Protein AF-A0A355G8F9-F1 (afdb_monomer_lite)

Radius of gyration: 16.83 Å; chains: 1; bounding box: 34×21×42 Å

pLDDT: mean 79.91, std 9.38, range [56.66, 92.44]

Foldseek 3Di:
DVVCQVVCCVPPVDHDDDDDDDPPPPVVVVCVVCVVVVNNVVVVVVCVVPDDPVCVVVDPCPPPDDDDPVD

Secondary structure (DSSP, 8-state):
-HHHHHHHHHHH----S--------HHHHHHHHHHHTT-HHHHHHHHHHT--GGGGGG-TTSS-----S--

Sequence (71 aa):
ETAYRRELEQRFQVQFTNLITITNMPISRFLSELVQQERFSEYMERLVTAFNPATVSGLMCRSILSVDWQG

Structure (mmCIF, N/CA/C/O backbone):
data_AF-A0A355G8F9-F1
#
_entry.id   AF-A0A355G8F9-F1
#
loop_
_atom_site.group_PDB
_atom_site.id
_atom_site.type_symbol
_atom_site.label_atom_id
_atom_site.label_alt_id
_atom_site.label_comp_id
_atom_site.label_asym_id
_atom_site.label_entity_id
_atom_site.label_seq_id
_atom_site.pdbx_PDB_ins_code
_atom_site.Cartn_x
_atom_site.Cartn_y
_atom_site.Cartn_z
_atom_site.occupancy
_atom_site.B_iso_or_equiv
_atom_site.auth_seq_id
_atom_site.auth_comp_id
_atom_site.auth_asym_id
_atom_site.auth_atom_id
_atom_site.pdbx_PDB_model_num
ATOM 1 N N . GLU A 1 1 ? -3.711 -3.241 18.019 1.00 77.06 1 GLU A N 1
ATOM 2 C CA . GLU A 1 1 ? -4.792 -2.338 17.564 1.00 77.06 1 GLU A CA 1
ATOM 3 C C . GLU A 1 1 ? -5.287 -1.376 18.649 1.00 77.06 1 GLU A C 1
ATOM 5 O O . GLU A 1 1 ? -5.234 -0.177 18.422 1.00 77.06 1 GLU A O 1
ATOM 10 N N . THR A 1 2 ? -5.695 -1.847 19.834 1.00 84.62 2 THR A N 1
ATOM 11 C CA . THR A 1 2 ? -6.229 -0.991 20.921 1.00 84.62 2 THR A CA 1
ATOM 12 C C . THR A 1 2 ? -5.300 0.153 21.338 1.00 84.62 2 THR A C 1
ATOM 14 O O . THR A 1 2 ? -5.759 1.274 21.523 1.00 84.62 2 THR A O 1
ATOM 17 N N . ALA A 1 3 ? -3.990 -0.102 21.428 1.00 85.06 3 ALA A N 1
ATOM 18 C CA . ALA A 1 3 ? -3.003 0.943 21.706 1.00 85.06 3 ALA A CA 1
ATOM 19 C C . ALA A 1 3 ? -2.988 2.031 20.615 1.00 85.06 3 ALA A C 1
ATOM 21 O O . ALA A 1 3 ? -3.032 3.210 20.934 1.00 85.06 3 ALA A O 1
ATOM 22 N N . TYR A 1 4 ? -3.023 1.640 19.335 1.00 83.56 4 TYR A N 1
ATOM 23 C CA . TYR A 1 4 ? -3.081 2.582 18.213 1.00 83.56 4 TYR A CA 1
ATOM 24 C C . TYR A 1 4 ? -4.371 3.399 18.213 1.00 83.56 4 TYR A C 1
ATOM 26 O O . TYR A 1 4 ? -4.306 4.601 18.001 1.00 83.56 4 TYR A O 1
ATOM 34 N N . ARG A 1 5 ? -5.526 2.781 18.502 1.00 86.56 5 ARG A N 1
ATOM 35 C CA . ARG A 1 5 ? -6.804 3.505 18.641 1.00 86.56 5 ARG A CA 1
ATOM 36 C C . ARG A 1 5 ? -6.699 4.602 19.692 1.00 86.56 5 ARG A C 1
ATOM 38 O O . ARG A 1 5 ? -7.011 5.748 19.403 1.00 86.56 5 ARG A O 1
ATOM 45 N N . ARG A 1 6 ? -6.202 4.248 20.880 1.00 89.50 6 ARG A N 1
ATOM 46 C CA . ARG A 1 6 ? -6.044 5.186 21.992 1.00 89.50 6 ARG A CA 1
ATOM 47 C C . ARG A 1 6 ? -5.086 6.327 21.651 1.00 89.50 6 ARG A C 1
ATOM 49 O O . ARG A 1 6 ? -5.437 7.481 21.859 1.00 89.50 6 ARG A O 1
ATOM 56 N N . GLU A 1 7 ? -3.888 6.023 21.155 1.00 89.56 7 GLU A N 1
ATOM 57 C CA . GLU A 1 7 ? -2.878 7.055 20.884 1.00 89.56 7 GLU A CA 1
ATOM 58 C C . GLU A 1 7 ? -3.298 7.985 19.738 1.00 89.56 7 GLU A C 1
ATOM 60 O O . GLU A 1 7 ? -3.131 9.200 19.848 1.00 89.56 7 GLU A O 1
ATOM 65 N N . LEU A 1 8 ? -3.879 7.437 18.664 1.00 86.00 8 LEU A N 1
ATOM 66 C CA . LEU A 1 8 ? -4.342 8.224 17.519 1.00 86.00 8 LEU A CA 1
ATOM 67 C C . LEU A 1 8 ? -5.537 9.116 17.874 1.00 86.00 8 LEU A C 1
ATOM 69 O O . LEU A 1 8 ? -5.584 10.272 17.454 1.00 86.00 8 LEU A O 1
ATOM 73 N N . GLU A 1 9 ? -6.457 8.626 18.702 1.00 89.50 9 GLU A N 1
ATOM 74 C CA . GLU A 1 9 ? -7.571 9.426 19.206 1.00 89.50 9 GLU A CA 1
ATOM 75 C C . GLU A 1 9 ? -7.087 10.539 20.146 1.00 89.50 9 GLU A C 1
ATOM 77 O O . GLU A 1 9 ? -7.445 11.701 19.963 1.00 89.50 9 GLU A O 1
ATOM 82 N N . GLN A 1 10 ? -6.226 10.217 21.118 1.00 92.44 10 GLN A N 1
ATOM 83 C CA . GLN A 1 10 ? -5.777 11.179 22.130 1.00 92.44 10 GLN A CA 1
ATOM 84 C C . GLN A 1 10 ? -4.888 12.289 21.561 1.00 92.44 10 GLN A C 1
ATOM 86 O O . GLN A 1 10 ? -4.976 13.427 22.019 1.00 92.44 10 GLN A O 1
ATOM 91 N N . ARG A 1 11 ? -4.025 11.975 20.588 1.00 88.69 11 ARG A N 1
ATOM 92 C CA . ARG A 1 11 ? -3.055 12.939 20.042 1.00 88.69 11 ARG A CA 1
ATOM 93 C C . ARG A 1 11 ? -3.550 13.658 18.793 1.00 88.69 11 ARG A C 1
ATOM 95 O O . ARG A 1 11 ? -3.189 14.813 18.591 1.00 88.69 11 ARG A O 1
ATOM 102 N N . PHE A 1 12 ? -4.353 12.986 17.967 1.00 85.81 12 PHE A N 1
ATOM 103 C CA . PHE A 1 12 ? -4.701 13.463 16.625 1.00 85.81 12 PHE A CA 1
ATOM 104 C C . PHE A 1 12 ? -6.205 13.444 16.332 1.00 85.81 12 PHE A C 1
ATOM 106 O O . PHE A 1 12 ? -6.600 13.829 15.237 1.00 85.81 12 PHE A O 1
ATOM 113 N N . GLN A 1 13 ? -7.045 13.006 17.280 1.00 88.06 13 GLN A N 1
ATOM 114 C CA . GLN A 1 13 ? -8.494 12.840 17.086 1.00 88.06 13 GLN A CA 1
ATOM 115 C C . GLN A 1 13 ? -8.840 11.909 15.909 1.00 88.06 13 GLN A C 1
ATOM 117 O O . GLN A 1 13 ? -9.902 12.018 15.297 1.00 88.06 13 GLN A O 1
ATOM 122 N N . VAL A 1 14 ? -7.942 10.973 15.590 1.00 85.12 14 VAL A N 1
ATOM 123 C CA . VAL A 1 14 ? -8.119 10.023 14.489 1.00 85.12 14 VAL A CA 1
ATOM 124 C C . VAL A 1 14 ? -8.805 8.763 15.004 1.00 85.12 14 VAL A C 1
ATOM 126 O O . VAL A 1 14 ? -8.300 8.077 15.892 1.00 85.12 14 VAL A O 1
ATOM 129 N N . GLN A 1 15 ? -9.939 8.425 14.391 1.00 86.00 15 GLN A N 1
ATOM 130 C CA . GLN A 1 15 ? -10.671 7.182 14.623 1.00 86.00 15 GLN A CA 1
ATOM 131 C C . GLN A 1 15 ? -10.665 6.335 13.348 1.00 86.00 15 GLN A C 1
ATOM 133 O O . GLN A 1 15 ? -10.809 6.850 12.242 1.00 86.00 15 GLN A O 1
ATOM 138 N N . PHE A 1 16 ? -10.501 5.022 13.496 1.00 83.56 16 PHE A N 1
ATOM 139 C CA . PHE A 1 16 ? -10.475 4.083 12.374 1.00 83.56 16 PHE A CA 1
ATOM 140 C C . PHE A 1 16 ? -11.317 2.845 12.676 1.00 83.56 16 PHE A C 1
ATOM 142 O O . PHE A 1 16 ? -11.510 2.493 13.837 1.00 83.56 16 PHE A O 1
ATOM 149 N N . THR A 1 17 ? -11.817 2.156 11.650 1.00 83.81 17 THR A N 1
ATOM 150 C CA . THR A 1 17 ? -12.682 0.977 11.845 1.00 83.81 17 THR A CA 1
ATOM 151 C C . THR A 1 17 ? -11.881 -0.305 12.024 1.00 83.81 17 THR A C 1
ATOM 153 O O . THR A 1 17 ? -12.207 -1.086 12.912 1.00 83.81 17 THR A O 1
ATOM 156 N N . ASN A 1 18 ? -10.805 -0.497 11.254 1.00 81.12 18 ASN A N 1
ATOM 157 C CA . ASN A 1 18 ? -9.938 -1.678 11.301 1.00 81.12 18 ASN A CA 1
ATOM 158 C C . ASN A 1 18 ? -8.477 -1.256 11.087 1.00 81.12 18 ASN A C 1
ATOM 160 O O . ASN A 1 18 ? -8.214 -0.378 10.265 1.00 81.12 18 ASN A O 1
ATOM 164 N N . LEU A 1 19 ? -7.534 -1.904 11.775 1.00 81.69 19 LEU A N 1
ATOM 165 C CA . LEU A 1 19 ? -6.100 -1.756 11.508 1.00 81.69 19 LEU A CA 1
ATOM 166 C C . LEU A 1 19 ? -5.597 -2.963 10.714 1.00 81.69 19 LEU A C 1
ATOM 168 O O . LEU A 1 19 ? -5.662 -4.092 11.193 1.00 81.69 19 LEU A O 1
ATOM 172 N N . ILE A 1 20 ? -5.077 -2.720 9.511 1.00 79.56 20 ILE A N 1
ATOM 173 C CA . ILE A 1 20 ? -4.541 -3.763 8.629 1.00 79.56 20 ILE A CA 1
ATOM 174 C C . ILE A 1 20 ? -3.030 -3.569 8.507 1.00 79.56 20 ILE A C 1
ATOM 176 O O . ILE A 1 20 ? -2.563 -2.474 8.205 1.00 79.56 20 ILE A O 1
ATOM 180 N N . THR A 1 21 ? -2.258 -4.635 8.715 1.00 72.50 21 THR A N 1
ATOM 181 C CA . THR A 1 21 ? -0.803 -4.627 8.522 1.00 72.50 21 THR A CA 1
ATOM 182 C C . THR A 1 21 ? -0.454 -5.324 7.211 1.00 72.50 21 THR A C 1
ATOM 184 O O . THR A 1 21 ? -0.692 -6.521 7.063 1.00 72.50 21 THR A O 1
ATOM 187 N N . ILE A 1 22 ? 0.130 -4.591 6.261 1.00 71.81 22 ILE A N 1
ATOM 188 C CA . ILE A 1 22 ? 0.612 -5.143 4.988 1.00 71.81 22 ILE A CA 1
ATOM 189 C C . ILE A 1 22 ? 2.122 -5.370 5.114 1.00 71.81 22 ILE A C 1
ATOM 191 O O . ILE A 1 22 ? 2.901 -4.424 5.100 1.00 71.81 22 ILE A O 1
ATOM 195 N N . THR A 1 23 ? 2.542 -6.626 5.260 1.00 63.41 23 THR A N 1
ATOM 196 C CA . THR A 1 23 ? 3.953 -6.996 5.498 1.00 63.41 23 THR A CA 1
ATOM 197 C C . THR A 1 23 ? 4.786 -7.138 4.224 1.00 63.41 23 THR A C 1
ATOM 199 O O . THR A 1 23 ? 6.007 -7.232 4.299 1.00 63.41 23 THR A O 1
ATOM 202 N N . ASN A 1 24 ? 4.149 -7.157 3.052 1.00 59.06 24 ASN A N 1
ATOM 203 C CA . ASN A 1 24 ? 4.810 -7.394 1.774 1.00 59.06 24 ASN A CA 1
ATOM 204 C C . ASN A 1 24 ? 4.344 -6.378 0.727 1.00 59.06 24 ASN A C 1
ATOM 206 O O . ASN A 1 24 ? 3.587 -6.719 -0.178 1.00 59.06 24 ASN A O 1
ATOM 210 N N . MET A 1 25 ? 4.761 -5.117 0.866 1.00 61.34 25 MET A N 1
ATOM 211 C CA . MET A 1 25 ? 4.627 -4.140 -0.216 1.00 61.34 25 MET A CA 1
ATOM 212 C C . MET A 1 25 ? 5.887 -4.225 -1.103 1.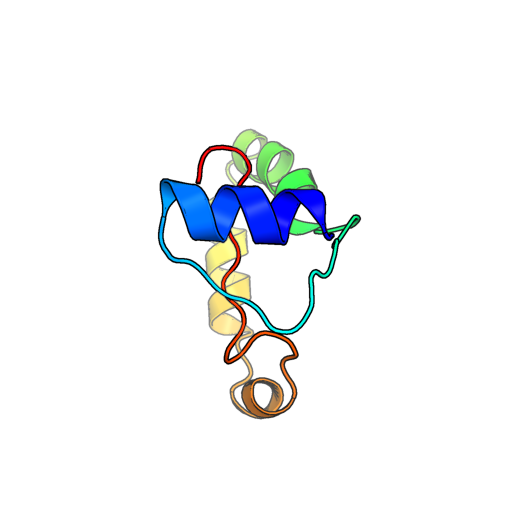00 61.34 25 MET A C 1
ATOM 214 O O . MET A 1 25 ? 6.921 -3.659 -0.746 1.00 61.34 25 MET A O 1
ATOM 218 N N . PRO A 1 26 ? 5.846 -4.930 -2.252 1.00 56.66 26 PRO A N 1
ATOM 219 C CA . PRO A 1 26 ? 7.039 -5.225 -3.055 1.00 56.66 26 PRO A CA 1
ATOM 220 C C . PRO A 1 26 ? 7.668 -3.975 -3.682 1.00 56.66 26 PRO A C 1
ATOM 222 O O . PRO A 1 26 ? 8.836 -3.995 -4.059 1.00 56.66 26 PRO A O 1
ATOM 225 N N . ILE A 1 27 ? 6.915 -2.875 -3.766 1.00 60.47 27 ILE A N 1
ATOM 226 C CA . ILE A 1 27 ? 7.320 -1.646 -4.453 1.00 60.47 27 ILE A CA 1
ATOM 227 C C . ILE A 1 27 ? 8.597 -1.054 -3.842 1.00 60.47 27 ILE A C 1
ATOM 229 O O . ILE A 1 27 ? 9.483 -0.633 -4.579 1.00 60.47 27 ILE A O 1
ATOM 233 N N . SER A 1 28 ? 8.737 -1.072 -2.511 1.00 63.72 28 SER A N 1
ATOM 234 C CA . SE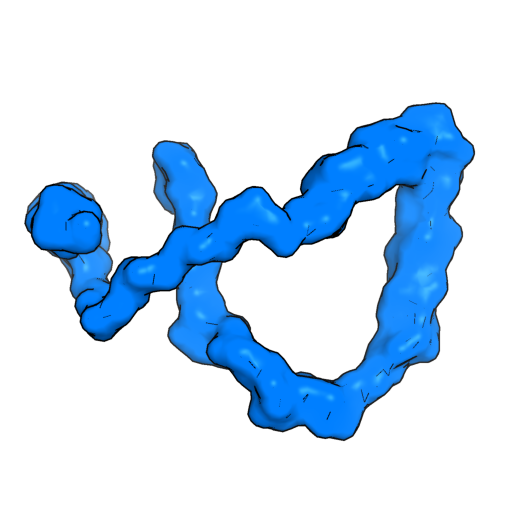R A 1 28 ? 9.895 -0.456 -1.848 1.00 63.72 28 SER A CA 1
ATOM 235 C C . SER A 1 28 ? 11.198 -1.227 -2.088 1.00 63.72 28 SER A C 1
ATOM 237 O O . SER A 1 28 ? 12.249 -0.610 -2.230 1.00 63.72 28 SER A O 1
ATOM 239 N N . ARG A 1 29 ? 11.137 -2.561 -2.215 1.00 67.81 29 ARG A N 1
ATOM 240 C CA . ARG A 1 29 ? 12.331 -3.395 -2.420 1.00 67.81 29 ARG A CA 1
ATOM 241 C C . ARG A 1 29 ? 12.961 -3.180 -3.796 1.00 67.81 29 ARG A C 1
ATOM 243 O O . ARG A 1 29 ? 14.174 -3.045 -3.893 1.00 67.81 29 ARG A O 1
ATOM 250 N N . PHE A 1 30 ? 12.147 -3.137 -4.848 1.00 72.50 30 PHE A N 1
ATOM 251 C CA . PHE A 1 30 ? 12.649 -2.974 -6.216 1.00 72.50 30 PHE A CA 1
ATOM 252 C C . PHE A 1 30 ? 13.022 -1.526 -6.543 1.00 72.50 30 PHE A C 1
ATOM 254 O O . PHE A 1 30 ? 13.807 -1.289 -7.456 1.00 72.50 30 PHE A O 1
ATOM 261 N N . LEU A 1 31 ? 12.501 -0.555 -5.786 1.00 79.56 31 LEU A N 1
ATOM 262 C CA . LEU A 1 31 ? 12.792 0.860 -5.993 1.00 79.56 31 LEU A CA 1
ATOM 263 C C . LEU A 1 31 ? 14.291 1.166 -5.876 1.00 79.56 31 LEU A C 1
ATOM 265 O O . LEU A 1 31 ? 14.841 1.838 -6.745 1.00 79.56 31 LEU A O 1
ATOM 269 N N . SER A 1 32 ? 14.958 0.656 -4.838 1.00 80.56 32 SER A N 1
ATOM 270 C CA . SER A 1 32 ? 16.388 0.911 -4.619 1.00 80.56 32 SER A CA 1
ATOM 271 C C . SER A 1 32 ? 17.253 0.382 -5.766 1.00 80.56 32 SER A C 1
ATOM 273 O O . SER A 1 32 ? 18.151 1.081 -6.230 1.00 80.56 32 SER A O 1
ATOM 275 N N . GLU A 1 33 ? 16.945 -0.815 -6.267 1.00 83.50 33 GLU A N 1
ATOM 276 C CA . GLU A 1 33 ? 17.643 -1.415 -7.410 1.00 83.50 33 GLU A CA 1
ATOM 277 C C . GLU A 1 33 ? 17.375 -0.636 -8.709 1.00 83.50 33 GLU A C 1
ATOM 279 O O . GLU A 1 33 ? 18.299 -0.376 -9.477 1.00 83.50 33 GLU A O 1
ATOM 284 N N . LEU A 1 34 ? 16.130 -0.202 -8.941 1.00 85.12 34 LEU A N 1
ATOM 285 C CA . LEU A 1 34 ? 15.751 0.579 -10.125 1.00 85.12 34 LEU A CA 1
ATOM 286 C C . LEU A 1 34 ? 16.429 1.950 -10.175 1.00 85.12 34 LEU A C 1
ATOM 288 O O . LEU A 1 34 ? 16.816 2.398 -11.255 1.00 85.12 34 LEU A O 1
ATOM 292 N N . VAL A 1 35 ? 16.578 2.610 -9.024 1.00 85.12 35 VAL A N 1
ATOM 293 C CA . VAL A 1 35 ? 17.299 3.886 -8.918 1.00 85.12 35 VAL A CA 1
ATOM 294 C C . VAL A 1 35 ? 18.791 3.675 -9.160 1.00 85.12 35 VAL A C 1
ATOM 296 O O . VAL A 1 35 ? 19.383 4.424 -9.931 1.00 85.12 35 VAL A O 1
ATOM 299 N N . GLN A 1 36 ? 19.389 2.630 -8.576 1.00 86.81 36 GLN A N 1
ATOM 300 C CA . GLN A 1 36 ? 20.801 2.304 -8.798 1.00 86.81 36 GLN A CA 1
ATOM 301 C C . GLN A 1 36 ? 21.108 1.981 -10.269 1.00 86.81 36 GLN A C 1
ATOM 303 O O . GLN A 1 36 ? 22.202 2.267 -10.744 1.00 86.81 36 GLN A O 1
ATOM 308 N N . GLN A 1 37 ? 20.152 1.389 -10.987 1.00 89.50 37 GLN A N 1
ATOM 309 C CA . GLN A 1 37 ? 20.281 1.061 -12.408 1.00 89.50 37 GLN A CA 1
ATOM 310 C C . GLN A 1 37 ? 19.879 2.208 -13.351 1.00 89.50 37 GLN A C 1
ATOM 312 O O . GLN A 1 37 ? 19.853 1.985 -14.555 1.00 89.50 37 GLN A O 1
ATOM 317 N N . GLU A 1 38 ? 19.513 3.392 -12.841 1.00 87.75 38 GLU A N 1
ATOM 318 C CA . GLU A 1 38 ? 18.988 4.526 -13.633 1.00 87.75 38 GLU A CA 1
ATOM 319 C C . GLU A 1 38 ? 17.721 4.194 -14.458 1.00 87.75 38 GLU A C 1
ATOM 321 O O . GLU A 1 38 ? 17.329 4.921 -15.369 1.00 87.75 38 GLU A O 1
ATOM 326 N N . ARG A 1 39 ? 17.017 3.109 -14.109 1.00 87.44 39 ARG A N 1
ATOM 327 C CA . ARG A 1 39 ? 15.835 2.589 -14.828 1.00 87.44 39 ARG A CA 1
ATOM 328 C C . ARG A 1 39 ? 14.507 3.003 -14.210 1.00 87.44 39 ARG A C 1
ATOM 330 O O . ARG A 1 39 ? 13.443 2.581 -14.659 1.00 87.44 39 ARG A O 1
ATOM 337 N N . PHE A 1 40 ? 14.555 3.831 -13.173 1.00 86.19 40 PHE A N 1
ATOM 338 C CA . PHE A 1 40 ? 13.368 4.299 -12.471 1.00 86.19 40 PHE A CA 1
ATOM 339 C C . PHE A 1 40 ? 12.370 4.999 -13.409 1.00 86.19 40 PHE A C 1
ATOM 341 O O . PHE A 1 40 ? 11.182 4.680 -13.386 1.00 86.19 40 PHE A O 1
ATOM 348 N N . SER A 1 41 ? 12.849 5.896 -14.274 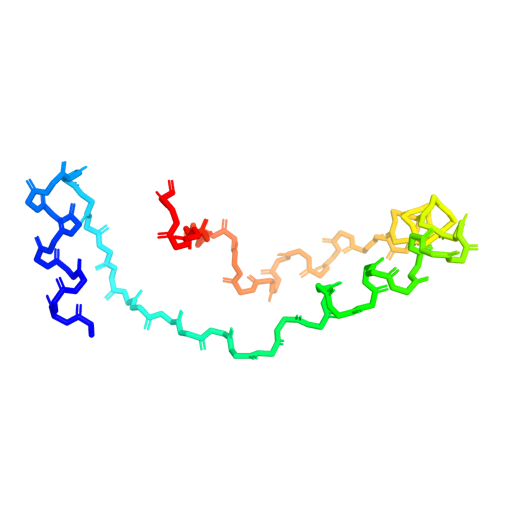1.00 86.12 41 SER A N 1
ATOM 349 C CA . SER A 1 41 ? 11.994 6.645 -15.206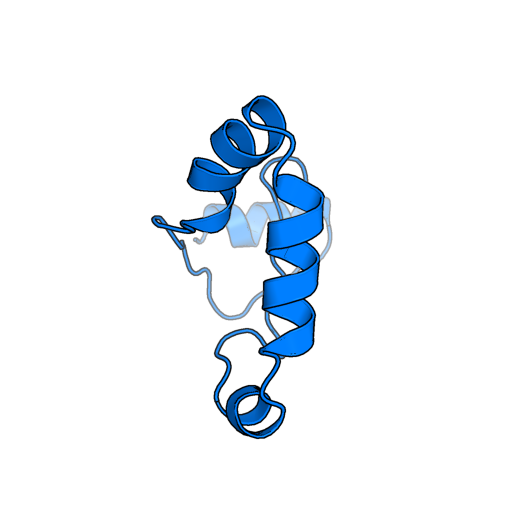 1.00 86.12 41 SER A CA 1
ATOM 350 C C . SER A 1 41 ? 11.297 5.733 -16.219 1.00 86.12 41 SER A C 1
ATOM 352 O O . SER A 1 41 ? 10.090 5.846 -16.413 1.00 86.12 41 SER A O 1
ATOM 354 N N . GLU A 1 42 ? 12.033 4.781 -16.804 1.00 87.44 42 GLU A N 1
ATOM 355 C CA . GLU A 1 42 ? 11.487 3.788 -17.741 1.00 87.44 42 GLU A CA 1
ATOM 356 C C . GLU A 1 42 ? 10.420 2.916 -17.060 1.00 87.44 42 GLU A C 1
ATOM 358 O O . GLU A 1 42 ? 9.341 2.682 -17.603 1.00 87.44 42 GLU A O 1
ATOM 363 N N . TYR A 1 43 ? 10.695 2.463 -15.836 1.00 86.19 43 TYR A N 1
ATOM 364 C CA . TYR A 1 43 ? 9.746 1.682 -15.050 1.00 86.19 43 TYR A CA 1
ATOM 365 C C . TYR A 1 43 ? 8.448 2.457 -14.774 1.00 86.19 43 TYR A C 1
ATOM 367 O O . TYR A 1 43 ? 7.356 1.917 -14.962 1.00 86.19 43 TYR A O 1
ATOM 375 N N . MET A 1 44 ? 8.550 3.730 -14.384 1.00 87.56 44 MET A N 1
ATOM 376 C CA . MET A 1 44 ? 7.381 4.582 -14.150 1.00 87.56 44 MET A CA 1
ATOM 377 C C . MET A 1 44 ? 6.567 4.809 -15.427 1.00 87.56 44 MET A C 1
ATOM 379 O O . MET A 1 44 ? 5.340 4.712 -15.390 1.00 87.56 44 MET A O 1
ATOM 383 N N . GLU A 1 45 ? 7.224 5.043 -16.565 1.00 90.50 45 GLU A N 1
ATOM 384 C CA . GLU A 1 45 ? 6.546 5.182 -17.859 1.00 90.50 45 GLU A CA 1
ATOM 385 C C . GLU A 1 45 ? 5.763 3.913 -18.225 1.00 90.50 45 GLU A C 1
ATOM 387 O O . GLU A 1 45 ? 4.601 3.989 -18.638 1.00 90.50 45 GLU A O 1
ATOM 392 N N . ARG A 1 46 ? 6.357 2.732 -18.007 1.00 87.56 46 ARG A N 1
ATOM 393 C CA . ARG A 1 46 ? 5.693 1.436 -18.217 1.00 8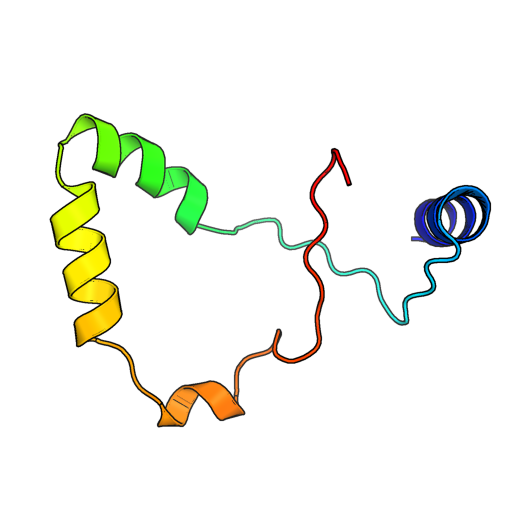7.56 46 ARG A CA 1
ATOM 394 C C . ARG A 1 46 ? 4.475 1.252 -17.323 1.00 87.56 46 ARG A C 1
ATOM 396 O O . ARG A 1 46 ? 3.443 0.792 -17.804 1.00 87.56 46 ARG A O 1
ATOM 403 N N . LEU A 1 47 ? 4.567 1.617 -16.045 1.00 86.12 47 LEU A N 1
ATOM 404 C CA . LEU A 1 47 ? 3.428 1.526 -15.129 1.00 86.12 47 LEU A CA 1
ATOM 405 C C . LEU A 1 47 ? 2.268 2.424 -15.567 1.00 86.12 47 LEU A C 1
ATOM 407 O O . LEU A 1 47 ? 1.117 1.992 -15.535 1.00 86.12 47 LEU A O 1
ATOM 411 N N . VAL A 1 48 ? 2.566 3.653 -15.997 1.00 87.62 48 VAL A N 1
ATOM 412 C CA . VAL A 1 48 ? 1.546 4.601 -16.466 1.00 87.62 48 VAL A CA 1
ATOM 413 C C . VAL A 1 48 ? 0.908 4.118 -17.767 1.00 87.62 48 VAL A C 1
ATOM 415 O O . VAL A 1 48 ? -0.314 4.123 -17.889 1.00 87.62 48 VAL A O 1
ATOM 418 N N . THR A 1 49 ? 1.708 3.652 -18.728 1.00 90.38 49 THR A N 1
ATOM 419 C CA . THR A 1 49 ? 1.189 3.140 -20.010 1.00 90.38 49 THR A CA 1
ATOM 420 C C . THR A 1 49 ? 0.415 1.830 -19.866 1.00 90.38 49 THR A C 1
ATOM 422 O O . THR A 1 49 ? -0.516 1.592 -20.631 1.00 90.38 49 THR A O 1
ATOM 425 N N . ALA A 1 50 ? 0.740 1.002 -18.871 1.00 87.38 50 ALA A N 1
ATOM 426 C CA . ALA A 1 50 ? 0.007 -0.223 -18.549 1.00 87.38 50 ALA A CA 1
ATOM 427 C C . ALA A 1 50 ? -1.214 0.003 -17.631 1.00 87.38 50 ALA A C 1
ATOM 429 O O . ALA A 1 50 ? -1.827 -0.969 -17.176 1.00 87.38 50 ALA A O 1
ATOM 430 N N . PHE A 1 51 ? -1.578 1.257 -17.332 1.00 85.69 51 PHE A N 1
ATOM 431 C CA . PHE A 1 51 ? -2.717 1.563 -16.472 1.00 85.69 51 PHE A CA 1
ATOM 432 C C . PHE A 1 51 ? -4.031 1.041 -17.069 1.00 85.69 51 PHE A C 1
ATOM 434 O O . PHE A 1 51 ? -4.410 1.375 -18.190 1.00 85.69 51 PHE A O 1
ATOM 441 N N . ASN A 1 52 ? -4.764 0.250 -16.281 1.00 86.00 52 ASN A N 1
ATOM 442 C CA . ASN A 1 52 ? -6.070 -0.275 -16.658 1.00 86.00 52 ASN A CA 1
ATOM 443 C C . ASN A 1 52 ? -7.169 0.332 -15.765 1.00 86.00 52 ASN A C 1
ATOM 445 O O . ASN A 1 52 ? -7.315 -0.089 -14.617 1.00 86.00 52 ASN A O 1
ATOM 449 N N . PRO A 1 53 ? -7.993 1.268 -16.268 1.00 85.19 53 PRO A N 1
ATOM 450 C CA . PRO A 1 53 ? -9.038 1.900 -15.463 1.00 85.19 53 PRO A CA 1
ATOM 451 C C . PRO A 1 53 ? -10.121 0.921 -14.981 1.00 85.19 53 PRO A C 1
ATOM 453 O O . PRO A 1 53 ? -10.762 1.177 -13.963 1.00 85.19 53 PRO A O 1
ATOM 456 N N . ALA A 1 54 ? -10.320 -0.219 -15.654 1.00 88.06 54 ALA A N 1
ATOM 457 C CA . ALA A 1 54 ? -11.342 -1.192 -15.266 1.00 88.06 54 ALA A CA 1
ATOM 458 C C . ALA A 1 54 ? -11.038 -1.871 -13.916 1.00 88.06 54 ALA A C 1
ATOM 460 O O . ALA A 1 54 ? -11.962 -2.227 -13.179 1.00 88.06 54 ALA A O 1
ATOM 461 N N . THR A 1 55 ? -9.758 -2.009 -13.549 1.00 84.88 55 THR A N 1
ATOM 462 C CA . THR A 1 55 ? -9.345 -2.658 -12.291 1.00 84.88 55 THR A CA 1
ATOM 463 C C . THR A 1 55 ? -9.518 -1.755 -11.072 1.00 84.88 55 THR A C 1
ATOM 465 O O . THR A 1 55 ? -9.578 -2.256 -9.950 1.00 84.88 55 THR A O 1
ATOM 468 N N . VAL A 1 56 ? -9.676 -0.439 -11.276 1.00 83.31 56 VAL A N 1
ATOM 469 C CA . VAL A 1 56 ? -9.807 0.560 -10.201 1.00 83.31 56 VAL A CA 1
ATOM 470 C C . VAL A 1 56 ? -10.985 0.247 -9.281 1.00 83.31 56 VAL A C 1
ATOM 472 O O . VAL A 1 56 ? -10.897 0.440 -8.070 1.00 83.31 56 VAL A O 1
ATOM 475 N N . SER A 1 57 ? -12.082 -0.274 -9.836 1.00 81.88 57 SER A N 1
ATOM 476 C CA . SER A 1 57 ? -13.285 -0.610 -9.069 1.00 81.88 57 SER A CA 1
ATOM 477 C C . SER A 1 57 ? -13.051 -1.701 -8.014 1.00 81.88 57 SER A C 1
ATOM 479 O O . SER A 1 57 ? -13.650 -1.622 -6.942 1.00 81.88 57 SER A O 1
ATOM 481 N N . GLY A 1 58 ? -12.151 -2.652 -8.290 1.00 79.75 58 GLY A N 1
ATOM 482 C CA . GLY A 1 58 ? -11.816 -3.789 -7.426 1.00 79.75 58 GLY A CA 1
ATOM 483 C C . GLY A 1 58 ? -10.619 -3.561 -6.500 1.00 79.75 58 GLY A C 1
ATOM 484 O O . GLY A 1 58 ? -10.190 -4.493 -5.822 1.00 79.75 58 GLY A O 1
ATOM 485 N N . LEU A 1 59 ? -10.054 -2.350 -6.466 1.00 80.88 59 LEU A N 1
ATOM 486 C CA . LEU A 1 59 ? -8.952 -2.036 -5.561 1.00 80.88 59 LEU A CA 1
ATOM 487 C C . LEU A 1 59 ? -9.432 -2.016 -4.106 1.00 80.88 59 LEU A C 1
ATOM 489 O O . LEU A 1 59 ? -10.414 -1.361 -3.765 1.00 80.88 59 LEU A O 1
ATOM 493 N N . MET A 1 60 ? -8.677 -2.685 -3.235 1.00 69.38 60 MET A N 1
ATOM 494 C CA . MET A 1 60 ? -8.933 -2.746 -1.793 1.00 69.38 60 MET A CA 1
ATOM 495 C C . MET A 1 60 ? -8.874 -1.359 -1.124 1.00 69.38 60 MET A C 1
ATOM 497 O O . MET A 1 60 ? -9.663 -1.065 -0.232 1.00 69.38 60 MET A O 1
ATOM 501 N N . CYS A 1 61 ? -7.957 -0.491 -1.560 1.00 72.38 61 CYS A N 1
ATOM 502 C CA . CYS A 1 61 ? -7.560 0.714 -0.823 1.00 72.38 61 CYS A CA 1
ATOM 503 C C . CYS A 1 61 ? -8.154 2.020 -1.373 1.00 72.38 61 CYS A C 1
ATOM 505 O O . CYS A 1 61 ? -7.468 3.035 -1.419 1.00 72.38 61 CYS A O 1
ATOM 507 N N . ARG A 1 62 ? -9.418 2.026 -1.812 1.00 76.25 62 ARG A N 1
ATOM 508 C CA . ARG A 1 62 ? -10.046 3.243 -2.37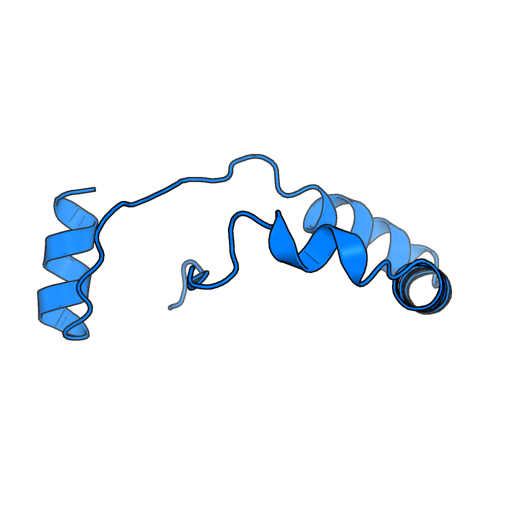9 1.00 76.25 62 ARG A CA 1
ATOM 509 C C . ARG A 1 62 ? -10.398 4.302 -1.332 1.00 76.25 62 ARG A C 1
ATOM 511 O O . ARG A 1 62 ? -10.442 5.482 -1.650 1.00 76.25 62 ARG A O 1
ATOM 518 N N . SER A 1 63 ? -10.664 3.869 -0.104 1.00 75.62 63 SER A N 1
ATOM 519 C CA . SER A 1 63 ? -11.027 4.718 1.038 1.00 75.62 63 SER A CA 1
ATOM 520 C C . SER A 1 63 ? -10.136 4.445 2.254 1.00 75.62 63 SER A C 1
ATOM 522 O O . SER A 1 63 ? -10.547 4.676 3.388 1.00 75.62 63 SER A O 1
ATOM 524 N N . ILE A 1 64 ? -8.946 3.879 2.026 1.00 72.81 64 ILE A N 1
ATOM 525 C CA . ILE A 1 64 ? -7.985 3.523 3.073 1.00 72.81 64 ILE A CA 1
ATOM 526 C C . ILE A 1 64 ? -6.864 4.559 3.052 1.00 72.81 64 ILE A C 1
ATOM 528 O O . ILE A 1 64 ? -6.266 4.797 2.005 1.00 72.81 64 ILE A O 1
ATOM 532 N N . LEU A 1 65 ? -6.573 5.153 4.209 1.00 71.31 65 LEU A N 1
ATOM 533 C CA . LEU A 1 65 ? -5.423 6.032 4.396 1.00 71.31 65 LEU A CA 1
ATOM 534 C C . LEU A 1 65 ? -4.224 5.196 4.859 1.00 71.31 65 LEU A C 1
ATOM 536 O O . LEU A 1 65 ? -4.310 4.497 5.868 1.00 71.31 65 LEU A O 1
ATOM 540 N N . SER A 1 66 ? -3.117 5.264 4.119 1.00 71.38 66 SER A N 1
ATOM 541 C CA . SER A 1 66 ? -1.832 4.723 4.564 1.00 71.38 66 SER A CA 1
ATOM 542 C C . SER A 1 66 ? -1.108 5.803 5.358 1.00 71.38 66 SER A C 1
ATOM 544 O O . SER A 1 66 ? -0.834 6.866 4.812 1.00 71.38 66 SER A O 1
ATOM 546 N N . VAL A 1 67 ? -0.808 5.521 6.622 1.00 68.00 67 VAL A N 1
ATOM 547 C CA . VAL A 1 67 ? -0.042 6.394 7.522 1.00 68.00 67 VAL A CA 1
ATOM 548 C C . VAL A 1 67 ? 1.299 5.715 7.753 1.00 68.00 67 VAL A C 1
ATOM 550 O O . VAL A 1 67 ? 1.328 4.497 7.977 1.00 68.00 67 VAL A O 1
ATOM 553 N N . ASP A 1 68 ? 2.398 6.452 7.625 1.00 67.81 68 ASP A N 1
ATOM 554 C CA . ASP A 1 68 ? 3.713 5.874 7.879 1.00 67.81 68 ASP A CA 1
ATOM 555 C C . ASP A 1 68 ? 4.016 5.857 9.392 1.00 67.81 68 ASP A C 1
ATOM 557 O O . ASP A 1 68 ? 3.157 6.122 10.233 1.00 67.81 68 ASP A O 1
ATOM 561 N N . TRP A 1 69 ? 5.222 5.444 9.778 1.00 65.06 69 TRP A N 1
ATOM 562 C CA . TRP A 1 69 ? 5.590 5.379 11.196 1.00 65.06 69 TRP A CA 1
ATOM 563 C C . TRP A 1 69 ? 5.906 6.756 11.810 1.00 65.06 69 TRP A C 1
ATOM 565 O O . TRP A 1 69 ? 6.007 6.854 13.035 1.00 65.06 69 TRP A O 1
ATOM 575 N N . GLN A 1 70 ? 6.085 7.791 10.986 1.00 65.56 70 GLN A N 1
ATOM 576 C CA . GLN A 1 70 ? 6.292 9.184 11.385 1.00 65.56 70 GLN A CA 1
ATOM 577 C C . GLN A 1 70 ? 4.972 9.966 11.479 1.00 65.56 70 GLN A C 1
ATOM 579 O O . GLN A 1 70 ? 4.934 10.966 12.200 1.00 65.56 70 GLN A O 1
ATOM 584 N N . GLY A 1 71 ? 3.903 9.483 10.838 1.00 57.19 71 GLY A N 1
ATOM 585 C CA . GLY A 1 71 ? 2.565 10.080 10.841 1.00 57.19 71 GLY A CA 1
ATOM 586 C C . GLY A 1 71 ? 2.147 10.488 9.441 1.00 57.19 71 GLY A C 1
ATOM 587 O O . GLY A 1 71 ? 1.745 11.663 9.300 1.00 57.19 71 GLY A O 1
#